Protein AF-A0A0K0E0G2-F1 (afdb_monomer)

Structure (mmCIF, N/CA/C/O backbone):
data_AF-A0A0K0E0G2-F1
#
_entry.id   AF-A0A0K0E0G2-F1
#
loop_
_atom_site.group_PDB
_atom_site.id
_atom_site.type_symbol
_atom_site.label_atom_id
_atom_site.label_alt_id
_atom_site.label_comp_id
_atom_site.label_asym_id
_atom_site.label_entity_id
_atom_site.label_seq_id
_atom_site.pdbx_PDB_ins_code
_atom_site.Cartn_x
_atom_site.Cartn_y
_atom_site.Cartn_z
_atom_site.occupancy
_atom_site.B_iso_or_equiv
_atom_site.auth_seq_id
_atom_site.auth_comp_id
_atom_site.auth_asym_id
_ato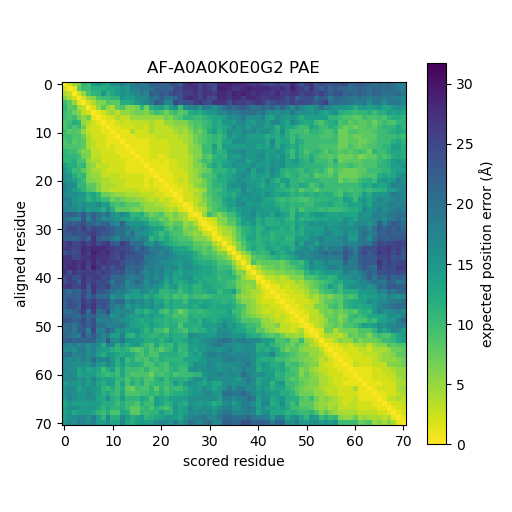m_site.auth_atom_id
_atom_site.pdbx_PDB_model_num
ATOM 1 N N . MET A 1 1 ? -10.768 8.056 23.600 1.00 44.72 1 MET A N 1
ATOM 2 C CA . MET A 1 1 ? -11.303 7.468 22.352 1.00 44.72 1 MET A CA 1
ATOM 3 C C . MET A 1 1 ? -10.145 7.182 21.392 1.00 44.72 1 MET A C 1
ATOM 5 O O . MET A 1 1 ? -10.031 7.824 20.360 1.00 44.72 1 MET A O 1
ATOM 9 N N . SER A 1 2 ? -9.251 6.246 21.724 1.00 50.81 2 SER A N 1
ATOM 10 C CA . SER A 1 2 ? -8.151 5.860 20.823 1.00 50.81 2 SER A CA 1
ATOM 11 C C . SER A 1 2 ? -8.492 4.551 20.121 1.00 50.81 2 SER A C 1
ATOM 13 O O . SER A 1 2 ? -7.739 3.590 20.187 1.00 50.81 2 SER A O 1
ATOM 15 N N . ALA A 1 3 ? -9.623 4.516 19.406 1.00 58.56 3 ALA A N 1
ATOM 16 C CA . ALA A 1 3 ? -9.832 3.499 18.367 1.00 58.56 3 ALA A CA 1
ATOM 17 C C . ALA A 1 3 ? -8.704 3.550 17.304 1.00 58.56 3 ALA A C 1
ATOM 19 O O . ALA A 1 3 ? -8.451 2.571 16.609 1.00 58.56 3 ALA A O 1
ATOM 20 N N . LEU A 1 4 ? -7.978 4.678 17.254 1.00 57.28 4 LEU A N 1
ATOM 21 C CA . LEU A 1 4 ? -6.796 4.939 16.432 1.00 57.28 4 LEU A CA 1
ATOM 22 C C . LEU A 1 4 ? -5.559 4.073 16.736 1.00 57.28 4 LEU A C 1
ATOM 24 O O . LEU A 1 4 ? -4.709 3.967 15.862 1.00 57.28 4 LEU A O 1
ATOM 28 N N . PHE A 1 5 ? -5.432 3.448 17.914 1.00 53.88 5 PHE A N 1
ATOM 29 C CA . PHE A 1 5 ? -4.231 2.670 18.280 1.00 53.88 5 PHE A CA 1
ATOM 30 C C . PHE A 1 5 ? -4.512 1.183 18.541 1.00 53.88 5 PHE A C 1
ATOM 32 O O . PHE A 1 5 ? -3.871 0.548 19.374 1.00 53.88 5 PHE A O 1
ATOM 39 N N . ASN A 1 6 ? -5.450 0.592 17.798 1.00 71.88 6 ASN A N 1
ATOM 40 C CA . ASN A 1 6 ? -5.488 -0.864 17.685 1.00 71.88 6 ASN A CA 1
ATOM 41 C C . ASN A 1 6 ? -4.304 -1.346 16.836 1.00 71.88 6 ASN A C 1
ATOM 43 O O . ASN A 1 6 ? -4.056 -0.811 15.753 1.00 71.88 6 ASN A O 1
ATOM 47 N N . PHE A 1 7 ? -3.592 -2.375 17.307 1.00 77.06 7 PHE A N 1
ATOM 48 C CA . PHE A 1 7 ? -2.445 -2.968 16.605 1.00 77.06 7 PHE A CA 1
ATOM 49 C C . PHE A 1 7 ? -2.769 -3.314 15.141 1.00 77.06 7 PHE A C 1
ATOM 51 O O . PHE A 1 7 ? -1.942 -3.096 14.258 1.00 77.06 7 PHE A O 1
ATOM 58 N N . GLN A 1 8 ? -3.998 -3.764 14.869 1.00 74.31 8 GLN A N 1
ATOM 59 C CA . GLN A 1 8 ? -4.488 -4.036 13.516 1.00 74.31 8 GLN A CA 1
ATOM 60 C C . GLN A 1 8 ? -4.486 -2.785 12.623 1.00 74.31 8 GLN A C 1
ATOM 62 O O . GLN A 1 8 ? -3.972 -2.830 11.503 1.00 74.31 8 GLN A O 1
ATOM 67 N N . SER A 1 9 ? -4.997 -1.650 13.110 1.00 78.50 9 SER A N 1
ATOM 68 C CA . SER A 1 9 ? -5.017 -0.391 12.353 1.00 78.50 9 SER A CA 1
ATOM 69 C C . SER A 1 9 ? -3.604 0.116 12.073 1.00 78.50 9 SER A C 1
ATOM 71 O O . SER A 1 9 ? -3.325 0.555 10.961 1.00 78.50 9 SER A O 1
ATOM 73 N N . LEU A 1 10 ? -2.686 -0.004 13.038 1.00 79.81 10 LEU A N 1
ATOM 74 C CA . LEU A 1 10 ? -1.290 0.401 12.849 1.00 79.81 10 LEU A CA 1
ATOM 75 C C . LEU A 1 10 ? -0.610 -0.422 11.746 1.00 79.81 10 LEU A C 1
ATOM 77 O O . LEU A 1 10 ? 0.021 0.148 10.857 1.00 79.81 10 LEU A O 1
ATOM 81 N N . ILE A 1 11 ? -0.797 -1.745 11.752 1.00 80.69 11 ILE A N 1
ATOM 82 C CA . ILE A 1 11 ? -0.284 -2.628 10.695 1.00 80.69 11 ILE A CA 1
ATOM 83 C C . ILE A 1 11 ? -0.909 -2.264 9.345 1.00 80.69 11 ILE A C 1
ATOM 85 O O . ILE A 1 11 ? -0.193 -2.198 8.351 1.00 80.69 11 ILE A O 1
ATOM 89 N N . THR A 1 12 ? -2.212 -1.966 9.312 1.00 80.75 12 THR A N 1
ATOM 90 C CA . THR A 1 12 ? -2.933 -1.560 8.092 1.00 80.75 12 THR A CA 1
ATOM 91 C C . THR A 1 12 ? -2.357 -0.278 7.495 1.00 80.75 12 THR A C 1
ATOM 93 O O . THR A 1 12 ? -2.069 -0.225 6.302 1.00 80.75 12 THR A O 1
ATOM 96 N N . VAL A 1 13 ? -2.139 0.747 8.325 1.00 83.31 13 VAL A N 1
ATOM 97 C CA . VAL A 1 13 ? -1.564 2.029 7.897 1.00 83.31 13 VAL A CA 1
ATOM 98 C C . VAL A 1 13 ? -0.145 1.836 7.365 1.00 83.31 13 VAL A C 1
ATOM 100 O O . VAL A 1 13 ? 0.183 2.362 6.303 1.00 83.31 13 VAL A O 1
ATOM 103 N N . VAL A 1 14 ? 0.686 1.044 8.050 1.00 82.81 14 VAL A N 1
ATOM 104 C CA . VAL A 1 14 ? 2.044 0.717 7.585 1.00 82.81 14 VAL A CA 1
ATOM 105 C C . VAL A 1 14 ? 2.002 -0.062 6.266 1.00 82.81 14 VAL A C 1
ATOM 107 O O . VAL A 1 14 ? 2.782 0.236 5.363 1.00 82.81 14 VAL A O 1
ATOM 110 N N . LEU A 1 15 ? 1.064 -1.002 6.111 1.00 81.31 15 LEU A N 1
ATOM 111 C CA . LEU A 1 15 ? 0.855 -1.744 4.866 1.00 81.31 15 LEU A CA 1
ATOM 112 C C . LEU A 1 15 ? 0.508 -0.815 3.700 1.00 81.31 15 LEU A C 1
ATOM 114 O O . LEU A 1 15 ? 1.132 -0.897 2.644 1.00 81.31 15 LEU A O 1
ATOM 118 N N . LEU A 1 16 ? -0.462 0.080 3.898 1.00 82.50 16 LEU A N 1
ATOM 119 C CA . LEU A 1 16 ? -0.901 1.051 2.894 1.00 82.50 16 LEU A CA 1
ATOM 120 C C . LEU A 1 16 ? 0.225 2.013 2.517 1.00 82.50 16 LEU A C 1
ATOM 122 O O . LEU A 1 16 ? 0.418 2.290 1.332 1.00 82.50 16 LEU A O 1
ATOM 126 N N . LEU A 1 17 ? 1.005 2.472 3.502 1.00 81.31 17 LEU A N 1
ATOM 127 C CA . LEU A 1 17 ? 2.212 3.262 3.272 1.00 81.31 17 LEU A CA 1
ATOM 128 C C . LEU A 1 17 ? 3.172 2.501 2.362 1.00 81.31 17 LEU A C 1
ATOM 130 O O . LEU A 1 17 ? 3.465 2.990 1.278 1.00 81.31 17 LEU A O 1
ATOM 134 N N . ILE A 1 18 ? 3.580 1.281 2.728 1.00 81.44 18 ILE A N 1
ATOM 135 C CA . ILE A 1 18 ? 4.510 0.463 1.931 1.00 81.44 18 ILE A CA 1
ATOM 136 C C . ILE A 1 18 ? 3.976 0.233 0.510 1.00 81.44 18 ILE A C 1
ATOM 138 O O . ILE A 1 18 ? 4.739 0.330 -0.453 1.00 81.44 18 ILE A O 1
ATOM 142 N N . CYS A 1 19 ? 2.676 -0.030 0.366 1.00 78.50 19 CYS A N 1
ATOM 143 C CA . CYS A 1 19 ? 2.038 -0.239 -0.930 1.00 78.50 19 CYS A CA 1
ATOM 144 C C . CYS A 1 19 ? 2.084 1.032 -1.790 1.00 78.50 19 CYS A C 1
ATOM 146 O O . CYS A 1 19 ? 2.452 0.974 -2.962 1.00 78.50 19 CYS A O 1
ATOM 148 N N . THR A 1 20 ? 1.809 2.192 -1.189 1.00 80.25 20 THR A N 1
ATOM 149 C CA . THR A 1 20 ? 1.914 3.502 -1.847 1.00 80.25 20 THR A CA 1
ATOM 150 C C . THR A 1 20 ? 3.362 3.790 -2.258 1.00 80.25 20 THR A C 1
ATOM 152 O O . THR A 1 20 ? 3.607 4.205 -3.390 1.00 80.25 20 THR A O 1
ATOM 155 N N . CYS A 1 2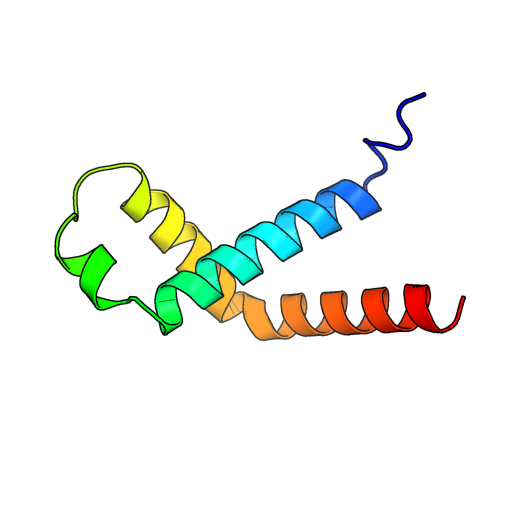1 ? 4.344 3.491 -1.396 1.00 75.94 21 CYS A N 1
ATOM 156 C CA . CYS A 1 21 ? 5.769 3.627 -1.715 1.00 75.94 21 CYS A CA 1
ATOM 157 C C . CYS A 1 21 ? 6.176 2.752 -2.911 1.00 75.94 21 CYS A C 1
ATOM 159 O O . CYS A 1 21 ? 6.900 3.202 -3.802 1.00 75.94 21 CYS A O 1
ATOM 161 N N . ALA A 1 22 ? 5.739 1.489 -2.921 1.00 74.25 22 ALA A N 1
ATOM 162 C CA . ALA A 1 22 ? 6.033 0.538 -3.989 1.00 74.25 22 ALA A CA 1
ATOM 163 C C . ALA A 1 22 ? 5.377 0.962 -5.311 1.00 74.25 22 ALA A C 1
ATOM 165 O O . ALA A 1 22 ? 6.025 0.924 -6.356 1.00 74.25 22 ALA A O 1
ATOM 166 N N . TYR A 1 23 ? 4.135 1.446 -5.252 1.00 73.25 23 TYR A N 1
ATOM 167 C CA . TYR A 1 23 ? 3.397 1.935 -6.412 1.00 73.25 23 TYR A CA 1
ATOM 168 C C . TYR A 1 23 ? 4.066 3.157 -7.053 1.00 73.25 23 TYR A C 1
ATOM 170 O O . TYR A 1 23 ? 4.323 3.167 -8.258 1.00 73.25 23 TYR A O 1
ATOM 178 N N . ILE A 1 24 ? 4.450 4.153 -6.243 1.00 73.12 24 ILE A N 1
ATOM 179 C CA . ILE A 1 24 ? 5.183 5.339 -6.717 1.00 73.12 24 ILE A CA 1
ATOM 180 C C . ILE A 1 24 ? 6.493 4.932 -7.402 1.00 73.12 24 ILE A C 1
ATOM 182 O O . ILE A 1 24 ? 6.856 5.502 -8.431 1.00 73.12 24 ILE A O 1
ATOM 186 N N . ARG A 1 25 ? 7.189 3.917 -6.877 1.00 70.50 25 ARG A N 1
ATOM 187 C CA . ARG A 1 25 ? 8.432 3.422 -7.478 1.00 70.50 25 ARG A CA 1
ATOM 188 C C . ARG A 1 25 ? 8.225 2.755 -8.840 1.00 70.50 25 ARG A C 1
ATOM 190 O O . ARG A 1 25 ? 9.094 2.902 -9.694 1.00 70.50 25 ARG A O 1
ATOM 197 N N . GLY A 1 26 ? 7.111 2.050 -9.043 1.00 67.94 26 GLY A N 1
ATOM 198 C CA . GLY A 1 26 ? 6.770 1.438 -10.331 1.00 67.94 26 GLY A CA 1
ATOM 199 C C . GLY A 1 26 ? 6.423 2.468 -11.409 1.00 67.94 26 GLY A C 1
ATOM 200 O O . GLY A 1 26 ? 6.836 2.317 -12.555 1.00 67.94 26 GLY A O 1
ATOM 201 N N . ILE A 1 27 ? 5.721 3.544 -11.036 1.00 70.06 27 ILE A N 1
ATOM 202 C CA . ILE A 1 27 ? 5.307 4.596 -11.982 1.00 70.06 27 ILE A CA 1
ATOM 203 C C . ILE A 1 27 ? 6.445 5.575 -12.275 1.00 70.06 27 ILE A C 1
ATOM 205 O O . ILE A 1 27 ? 6.671 5.943 -13.427 1.00 70.06 27 ILE A O 1
ATOM 209 N N . PHE A 1 28 ? 7.184 5.996 -11.247 1.00 63.50 28 PHE A N 1
ATOM 210 C CA . PHE A 1 28 ? 8.223 7.017 -11.365 1.00 63.50 28 PHE A CA 1
ATOM 211 C C . PHE A 1 28 ? 9.604 6.532 -10.896 1.00 63.50 28 PHE A C 1
ATOM 213 O O . PHE A 1 28 ? 10.253 7.211 -10.092 1.00 63.50 28 PHE A O 1
ATOM 220 N N . PRO A 1 29 ? 10.150 5.426 -11.446 1.00 59.75 29 PRO A N 1
ATOM 221 C CA . PRO A 1 29 ? 11.525 5.031 -11.138 1.00 59.75 29 PRO A CA 1
ATOM 222 C C . PRO A 1 29 ? 12.519 6.136 -11.541 1.00 59.75 29 PRO A C 1
ATOM 224 O O . PRO A 1 29 ? 13.525 6.351 -10.868 1.00 59.75 29 PRO A O 1
ATOM 227 N N . LYS A 1 30 ? 12.192 6.902 -12.595 1.00 55.28 30 LYS A N 1
ATOM 228 C CA . LYS A 1 30 ? 13.024 7.992 -13.130 1.00 55.28 30 LYS A CA 1
ATOM 229 C C . LYS A 1 30 ? 13.090 9.240 -12.248 1.00 55.28 30 LYS A C 1
ATOM 231 O O . LYS A 1 30 ? 14.105 9.927 -12.289 1.00 55.28 30 LYS A O 1
ATOM 236 N N . ILE A 1 31 ? 12.055 9.551 -11.459 1.00 55.62 31 ILE A N 1
ATOM 237 C CA . ILE A 1 31 ? 12.124 10.707 -10.544 1.00 55.62 31 ILE A CA 1
ATOM 238 C C . ILE A 1 31 ? 13.105 10.407 -9.408 1.00 55.62 31 ILE A C 1
ATOM 240 O O . ILE A 1 31 ? 13.842 11.292 -8.981 1.00 55.62 31 ILE A O 1
ATOM 244 N N . MET A 1 32 ? 13.177 9.145 -8.972 1.00 53.34 32 MET A N 1
ATOM 245 C CA . MET A 1 32 ? 14.097 8.733 -7.915 1.00 53.34 32 MET A CA 1
ATOM 246 C C . MET A 1 32 ? 15.568 8.787 -8.349 1.00 53.34 32 MET A C 1
ATOM 248 O O . MET A 1 32 ? 16.420 9.149 -7.544 1.00 53.34 32 MET A O 1
ATOM 252 N N . ASP A 1 33 ? 15.878 8.467 -9.610 1.00 56.44 33 ASP A N 1
ATOM 253 C CA . ASP A 1 33 ? 17.272 8.463 -10.080 1.00 56.44 33 ASP A CA 1
ATOM 254 C C . ASP A 1 33 ? 17.879 9.873 -10.166 1.00 56.44 33 ASP A C 1
ATOM 256 O O . ASP A 1 33 ? 19.091 10.034 -10.035 1.00 56.44 33 ASP A O 1
ATOM 260 N N . LYS A 1 34 ? 17.040 10.909 -10.307 1.00 54.00 34 LYS A N 1
ATOM 261 C CA . LYS A 1 34 ? 17.501 12.295 -10.446 1.00 54.00 34 LYS A CA 1
ATOM 262 C C . LYS A 1 34 ? 17.771 13.015 -9.120 1.00 54.00 34 LYS A C 1
ATOM 264 O O . LYS A 1 34 ? 18.365 14.085 -9.148 1.00 54.00 34 LYS A O 1
ATOM 269 N N . ASN A 1 35 ? 17.350 12.461 -7.981 1.00 54.91 35 ASN A N 1
ATOM 270 C CA . ASN A 1 35 ? 17.507 13.107 -6.674 1.00 54.91 35 ASN A CA 1
ATOM 271 C C . ASN A 1 35 ? 17.977 12.092 -5.619 1.00 54.91 35 ASN A C 1
ATOM 273 O O . ASN A 1 35 ? 17.228 11.740 -4.701 1.00 54.91 35 ASN A O 1
ATOM 277 N N . LYS A 1 36 ? 19.216 11.601 -5.771 1.00 48.44 36 LYS A N 1
ATOM 278 C CA . LYS A 1 36 ? 19.842 10.570 -4.919 1.00 48.44 36 LYS A CA 1
ATOM 279 C C . LYS A 1 36 ? 20.153 11.047 -3.491 1.00 48.44 36 LYS A C 1
ATOM 281 O O . LYS A 1 36 ? 20.608 10.254 -2.669 1.00 48.44 36 LYS A O 1
ATOM 286 N N . GLU A 1 37 ? 19.835 12.288 -3.145 1.00 49.28 37 GLU A N 1
ATOM 287 C CA . GLU A 1 37 ? 20.192 12.912 -1.875 1.00 49.28 37 GLU A CA 1
ATOM 288 C C . GLU A 1 37 ? 18.953 13.114 -0.984 1.00 49.28 37 GLU A C 1
ATOM 290 O O . GLU A 1 37 ? 18.136 14.011 -1.196 1.00 49.28 37 GLU A O 1
ATOM 295 N N . GLY A 1 38 ? 18.813 12.267 0.041 1.00 60.41 38 GLY A N 1
ATOM 296 C CA . GLY A 1 38 ? 17.975 12.540 1.212 1.00 60.41 38 GLY A CA 1
ATOM 297 C C . GLY A 1 38 ? 16.871 11.515 1.478 1.00 60.41 38 GLY A C 1
ATOM 298 O O . GLY A 1 38 ? 17.093 10.305 1.481 1.00 60.41 38 GLY A O 1
ATOM 299 N N . ILE A 1 39 ? 15.663 12.020 1.739 1.00 58.75 39 ILE A N 1
ATOM 300 C CA . ILE A 1 39 ? 14.523 11.264 2.292 1.00 58.75 39 ILE A CA 1
ATOM 301 C C . ILE A 1 39 ? 13.974 10.225 1.304 1.00 58.75 39 ILE A C 1
ATOM 303 O O . ILE A 1 39 ? 13.585 9.127 1.710 1.00 58.75 39 ILE A O 1
ATOM 307 N N . SER A 1 40 ? 14.022 10.527 0.002 1.00 60.88 40 SER A N 1
ATOM 308 C CA . SER A 1 40 ? 13.648 9.575 -1.049 1.00 60.88 40 SER A CA 1
ATOM 309 C C . SER A 1 40 ? 14.474 8.293 -0.995 1.00 60.88 40 SER A C 1
ATOM 311 O O . SER A 1 40 ? 13.931 7.227 -1.251 1.00 60.88 40 SER A O 1
ATOM 313 N N . GLY A 1 41 ? 15.753 8.352 -0.604 1.00 62.25 41 GLY A N 1
ATOM 314 C CA . GLY A 1 41 ? 16.607 7.164 -0.503 1.00 62.25 41 GLY A CA 1
ATOM 315 C C . GLY A 1 41 ? 16.173 6.206 0.611 1.00 62.25 41 GLY A C 1
ATOM 316 O O . GLY A 1 41 ? 16.163 4.987 0.420 1.00 62.25 41 GLY A O 1
ATOM 317 N N . THR A 1 42 ? 15.756 6.739 1.762 1.00 65.81 42 THR A N 1
ATOM 318 C CA . THR A 1 42 ? 15.211 5.932 2.866 1.00 65.81 42 THR A CA 1
ATOM 319 C C . THR A 1 42 ? 13.863 5.336 2.478 1.00 65.81 42 THR A C 1
ATOM 321 O O . THR A 1 42 ? 13.637 4.141 2.669 1.00 65.81 42 THR A O 1
ATOM 324 N N . PHE A 1 43 ? 13.001 6.137 1.843 1.00 64.88 43 PHE A N 1
ATOM 325 C CA . PHE A 1 43 ? 11.724 5.671 1.304 1.00 64.88 43 PHE A CA 1
ATOM 326 C C . PHE A 1 43 ? 11.924 4.606 0.215 1.00 64.88 43 PHE A C 1
ATOM 328 O O . PHE A 1 43 ? 11.167 3.644 0.155 1.00 64.88 43 PHE A O 1
ATOM 335 N N . TRP A 1 44 ? 12.996 4.703 -0.579 1.00 64.88 44 TRP A N 1
ATOM 336 C CA . TRP A 1 44 ? 13.380 3.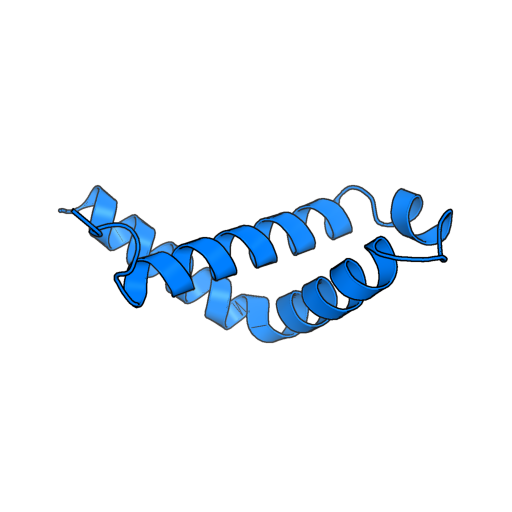710 -1.584 1.00 64.88 44 TRP A CA 1
ATOM 337 C C . TRP A 1 44 ? 13.877 2.406 -0.965 1.00 64.88 44 TRP A C 1
ATOM 339 O O . TRP A 1 44 ? 13.484 1.330 -1.412 1.00 64.88 44 TRP A O 1
ATOM 349 N N . LYS A 1 45 ? 14.703 2.474 0.091 1.00 67.81 45 LYS A N 1
ATOM 350 C CA . LYS A 1 45 ? 15.127 1.285 0.852 1.00 67.81 45 LYS A CA 1
ATOM 351 C C . LYS A 1 45 ? 13.927 0.585 1.491 1.00 67.81 45 LYS A C 1
ATOM 353 O O . LYS A 1 45 ? 13.804 -0.632 1.353 1.00 67.81 45 LYS A O 1
ATOM 358 N N . CYS A 1 46 ? 13.011 1.339 2.102 1.00 65.56 46 CYS A N 1
ATOM 359 C CA . CYS A 1 46 ? 11.754 0.791 2.614 1.00 65.56 46 CYS A CA 1
ATOM 360 C C . CYS A 1 46 ? 10.862 0.241 1.486 1.00 65.56 46 CYS A C 1
ATOM 362 O O . CYS A 1 46 ? 10.309 -0.843 1.614 1.00 65.56 46 CYS A O 1
ATOM 364 N N . ALA A 1 47 ? 10.764 0.898 0.332 1.00 67.56 47 ALA A N 1
ATOM 365 C CA . ALA A 1 47 ? 9.990 0.375 -0.795 1.00 67.56 47 ALA A CA 1
ATOM 366 C C . ALA A 1 47 ? 10.605 -0.907 -1.389 1.00 67.56 47 ALA A C 1
ATOM 368 O O . ALA A 1 47 ? 9.872 -1.786 -1.841 1.00 67.56 47 ALA A O 1
ATOM 369 N N . ARG A 1 48 ? 11.941 -1.042 -1.394 1.00 71.19 48 ARG A N 1
ATOM 370 C CA . ARG A 1 48 ? 12.670 -2.260 -1.808 1.00 71.19 48 ARG A CA 1
ATOM 371 C C . ARG A 1 48 ? 12.438 -3.427 -0.864 1.00 71.19 48 ARG A C 1
ATOM 373 O O . ARG A 1 48 ? 12.249 -4.542 -1.348 1.00 71.19 48 ARG A O 1
ATOM 380 N N . ILE A 1 49 ? 12.421 -3.188 0.452 1.00 72.12 49 ILE A N 1
ATOM 381 C CA . ILE A 1 49 ? 12.013 -4.236 1.400 1.00 72.12 49 ILE A CA 1
ATOM 382 C C . ILE A 1 49 ? 10.553 -4.630 1.143 1.00 72.12 49 ILE A C 1
ATOM 384 O O . ILE A 1 49 ? 10.234 -5.816 1.126 1.00 72.12 49 ILE A O 1
ATOM 388 N N . GLY A 1 50 ? 9.716 -3.639 0.818 1.00 70.75 50 GLY A N 1
ATOM 389 C CA . GLY A 1 50 ? 8.334 -3.820 0.393 1.00 70.75 50 GLY A CA 1
ATOM 390 C C . GLY A 1 50 ? 8.182 -4.708 -0.838 1.00 70.75 50 GLY A C 1
ATOM 391 O O . GLY A 1 50 ? 7.312 -5.559 -0.825 1.00 70.75 50 GLY A O 1
ATOM 392 N N . GLU A 1 51 ? 9.039 -4.599 -1.859 1.00 68.69 51 GLU A N 1
ATOM 393 C CA . GLU A 1 51 ? 8.983 -5.476 -3.047 1.00 68.69 51 GLU A CA 1
ATOM 394 C C . GLU A 1 51 ? 9.207 -6.952 -2.697 1.00 68.69 51 GLU A C 1
ATOM 396 O O . GLU A 1 51 ? 8.476 -7.815 -3.175 1.00 68.69 51 GLU A O 1
ATOM 401 N N . ARG A 1 52 ? 10.183 -7.257 -1.828 1.00 77.69 52 ARG A N 1
ATOM 402 C CA . ARG A 1 52 ? 10.434 -8.643 -1.387 1.00 77.69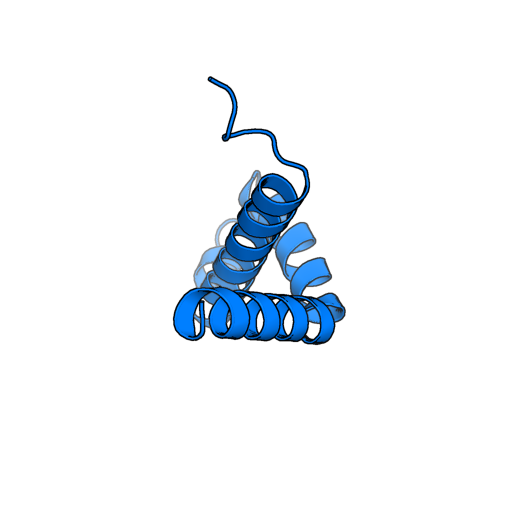 52 ARG A CA 1
ATOM 403 C C . ARG A 1 52 ? 9.318 -9.182 -0.499 1.00 77.69 52 ARG A C 1
ATOM 405 O O . ARG A 1 52 ? 8.999 -10.362 -0.573 1.00 77.69 52 ARG A O 1
ATOM 412 N N . LEU A 1 53 ? 8.728 -8.325 0.327 1.00 75.19 53 LEU A N 1
ATOM 413 C CA . LEU A 1 53 ? 7.618 -8.674 1.214 1.00 75.19 53 LEU A CA 1
ATOM 414 C C . LEU A 1 53 ? 6.246 -8.475 0.542 1.00 75.19 53 LEU A C 1
ATOM 416 O O . LEU A 1 53 ? 5.221 -8.715 1.178 1.00 75.19 53 LEU A O 1
ATOM 420 N N . SER A 1 54 ? 6.205 -8.064 -0.733 1.00 74.12 54 SER A N 1
ATOM 421 C CA . SER A 1 54 ? 4.983 -7.597 -1.400 1.00 74.12 54 SER A CA 1
ATOM 422 C C . SER A 1 54 ? 3.942 -8.699 -1.508 1.00 74.12 54 SER A C 1
ATOM 424 O O . SER A 1 54 ? 2.766 -8.411 -1.340 1.00 74.12 54 SER A O 1
ATOM 426 N N . LEU A 1 55 ? 4.357 -9.957 -1.699 1.00 75.31 55 LEU A N 1
ATOM 427 C CA . LEU A 1 55 ? 3.425 -11.083 -1.774 1.00 75.31 55 LEU A CA 1
ATOM 428 C C . LEU A 1 55 ? 2.672 -11.293 -0.448 1.00 75.31 55 LEU A C 1
ATOM 430 O O . LEU A 1 55 ? 1.460 -11.489 -0.445 1.00 75.31 55 LEU A O 1
ATOM 434 N N . TRP A 1 56 ? 3.382 -11.188 0.681 1.00 79.75 56 TRP A N 1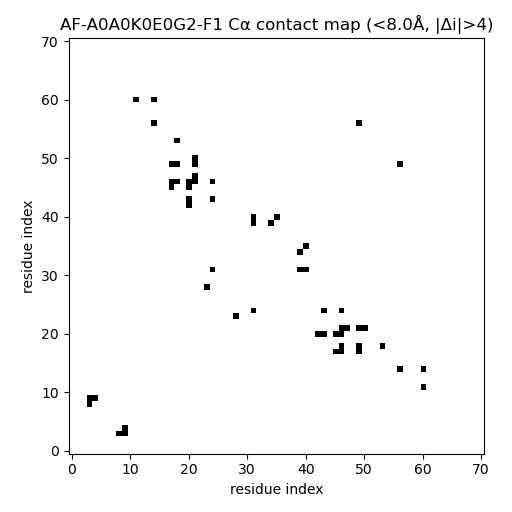
ATOM 435 C CA . TRP A 1 56 ? 2.790 -11.283 2.020 1.00 79.75 56 TRP A CA 1
ATOM 436 C C . TRP A 1 56 ? 1.918 -10.064 2.331 1.00 79.75 56 TRP A C 1
ATOM 438 O O . TRP A 1 56 ? 0.798 -10.202 2.815 1.00 79.75 56 TRP A O 1
ATOM 448 N N . VAL A 1 57 ? 2.408 -8.866 2.003 1.00 76.56 57 VAL A N 1
ATOM 449 C CA . VAL A 1 57 ? 1.687 -7.600 2.200 1.00 76.56 57 VAL A CA 1
ATOM 450 C C . VAL A 1 57 ? 0.399 -7.547 1.374 1.00 76.56 57 VAL A C 1
ATOM 452 O O . VAL A 1 57 ? -0.654 -7.199 1.906 1.00 76.56 57 VAL A O 1
ATOM 455 N N . ALA A 1 58 ? 0.454 -7.925 0.097 1.00 73.50 58 ALA A N 1
ATOM 456 C CA . ALA A 1 58 ? -0.708 -7.971 -0.781 1.00 73.50 58 ALA A CA 1
ATOM 457 C C . ALA A 1 58 ? -1.730 -8.995 -0.278 1.00 73.50 58 ALA A C 1
ATOM 459 O O . ALA A 1 58 ? -2.910 -8.667 -0.186 1.00 73.50 58 ALA A O 1
ATOM 460 N N . GLY A 1 59 ? -1.279 -10.188 0.130 1.00 80.81 59 GLY A N 1
ATOM 461 C CA . GLY A 1 59 ? -2.144 -11.207 0.727 1.00 80.81 59 GLY A CA 1
ATOM 462 C C . GLY A 1 59 ? -2.902 -10.689 1.952 1.00 80.81 59 GLY A C 1
ATOM 463 O O . GLY A 1 59 ? -4.125 -10.788 2.008 1.00 80.81 59 GLY A O 1
ATOM 464 N N . CYS A 1 60 ? -2.203 -10.045 2.890 1.00 79.44 60 CYS A N 1
ATOM 465 C CA . CYS A 1 60 ? -2.833 -9.434 4.064 1.00 79.44 60 CYS A CA 1
ATOM 466 C C . CYS A 1 60 ? -3.827 -8.315 3.696 1.00 79.44 60 CYS A C 1
ATOM 468 O O . CYS A 1 60 ? -4.884 -8.209 4.318 1.00 79.44 60 CYS A O 1
ATOM 470 N N . CYS A 1 61 ? -3.518 -7.498 2.683 1.00 76.19 61 CYS A N 1
ATOM 471 C CA . CYS A 1 61 ? -4.409 -6.435 2.211 1.00 76.19 61 C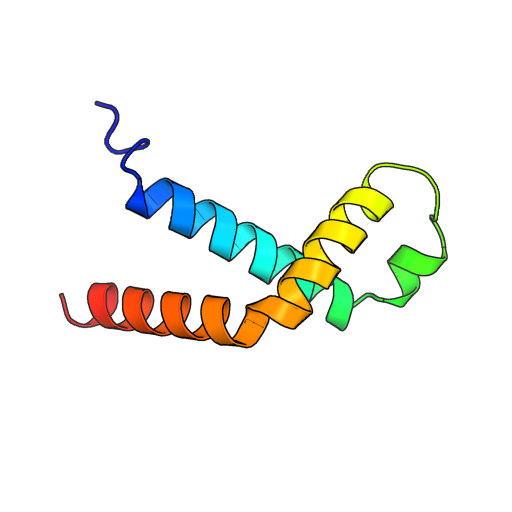YS A CA 1
ATOM 472 C C . CYS A 1 61 ? -5.705 -7.000 1.607 1.00 76.19 61 CYS A C 1
ATOM 474 O O . CYS A 1 61 ? -6.792 -6.532 1.938 1.00 76.19 61 CYS A O 1
ATOM 476 N N . PHE A 1 62 ? -5.605 -8.054 0.790 1.00 79.56 62 PHE A N 1
ATOM 477 C CA . PHE A 1 62 ? -6.768 -8.743 0.226 1.00 79.56 62 PHE A CA 1
ATOM 478 C C . PHE A 1 62 ? -7.648 -9.378 1.304 1.00 79.56 62 PHE A C 1
ATOM 480 O O . PHE A 1 62 ? -8.868 -9.258 1.234 1.00 79.56 62 PHE A O 1
AT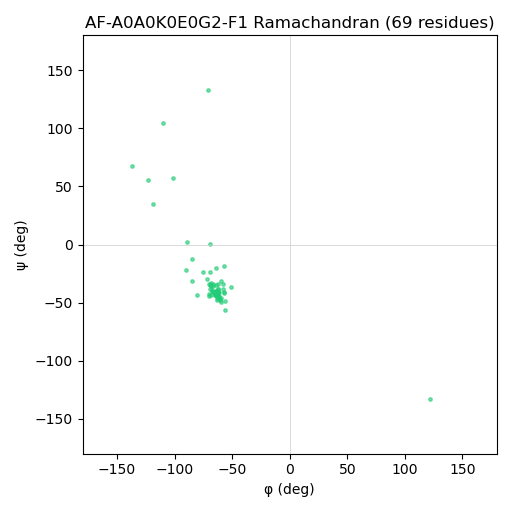OM 487 N N . ILE A 1 63 ? -7.045 -10.011 2.315 1.00 82.62 63 ILE A N 1
ATOM 488 C CA . ILE A 1 63 ? -7.793 -10.613 3.427 1.00 82.62 63 ILE A CA 1
ATOM 489 C C . ILE A 1 63 ? -8.564 -9.539 4.199 1.00 82.62 63 ILE A C 1
ATOM 491 O O . ILE A 1 63 ? -9.749 -9.717 4.467 1.00 82.62 63 ILE A O 1
ATOM 495 N N . MET A 1 64 ? -7.929 -8.407 4.522 1.00 78.31 64 MET A N 1
ATOM 496 C CA . MET A 1 64 ? -8.621 -7.326 5.231 1.00 78.31 64 MET A CA 1
ATOM 497 C C . MET A 1 64 ? -9.699 -6.654 4.382 1.00 78.31 64 MET A C 1
ATOM 499 O O . MET A 1 64 ? -10.775 -6.374 4.904 1.00 78.31 64 MET A O 1
ATOM 503 N N . ALA A 1 65 ? -9.456 -6.436 3.088 1.00 79.50 65 ALA A N 1
ATOM 504 C CA . ALA A 1 65 ? -10.475 -5.914 2.182 1.00 79.50 65 ALA A CA 1
ATOM 505 C C . ALA A 1 65 ? -11.672 -6.873 2.068 1.00 79.50 65 ALA A C 1
ATOM 507 O O . ALA A 1 65 ? -12.815 -6.431 2.110 1.00 79.50 65 ALA A O 1
ATOM 508 N N . GLY A 1 66 ? -11.420 -8.184 1.991 1.00 83.44 66 GLY A N 1
ATOM 509 C CA . GLY A 1 66 ? -12.469 -9.202 2.010 1.00 83.44 66 GLY A CA 1
ATOM 510 C C . GLY A 1 66 ? -13.257 -9.207 3.320 1.00 83.44 66 GLY A C 1
ATOM 511 O O . GLY A 1 66 ? -14.479 -9.303 3.290 1.00 83.44 66 GLY A O 1
ATOM 512 N N . PHE A 1 67 ? -12.577 -9.038 4.457 1.00 83.31 67 PHE A N 1
ATOM 513 C CA . PHE A 1 67 ? -13.227 -8.955 5.763 1.00 83.31 67 PHE A CA 1
ATOM 514 C C . PHE A 1 67 ? -14.128 -7.719 5.878 1.00 83.31 67 PHE A C 1
ATOM 516 O O . PHE A 1 67 ? -15.254 -7.852 6.329 1.00 83.31 67 PHE A O 1
ATOM 523 N N . VAL A 1 68 ? -13.671 -6.548 5.417 1.00 82.31 68 VAL A N 1
ATOM 524 C CA . VAL A 1 68 ? -14.434 -5.285 5.507 1.00 82.31 68 VAL A CA 1
ATOM 525 C C . VAL A 1 68 ? -15.583 -5.180 4.497 1.00 82.31 68 VAL A C 1
ATOM 527 O O . VAL A 1 68 ? -16.492 -4.382 4.684 1.00 82.31 68 VAL A O 1
ATOM 530 N N . LEU A 1 69 ? -15.511 -5.909 3.379 1.00 84.00 69 LEU A N 1
ATOM 531 C CA . LEU A 1 69 ? -16.578 -5.926 2.373 1.00 84.00 69 LEU A CA 1
ATOM 532 C C . LEU A 1 69 ? -17.677 -6.937 2.702 1.00 84.00 69 LEU A C 1
ATOM 534 O O . LEU A 1 69 ? -18.822 -6.733 2.306 1.00 84.00 69 LEU A O 1
ATOM 538 N N . LEU A 1 70 ? -17.324 -8.047 3.355 1.00 77.88 70 LEU A N 1
ATOM 539 C CA . LEU A 1 70 ? -18.266 -9.116 3.687 1.00 77.88 70 LEU A CA 1
ATOM 540 C C . LEU A 1 70 ? -18.931 -8.905 5.058 1.00 77.88 70 LEU A C 1
ATOM 542 O O . LEU A 1 70 ? -20.011 -9.449 5.284 1.00 77.88 70 LEU A O 1
ATOM 546 N N . PHE A 1 71 ? -18.314 -8.114 5.941 1.00 68.75 71 PHE A N 1
ATOM 547 C CA . PHE A 1 71 ? -18.820 -7.750 7.265 1.00 68.75 71 PHE A CA 1
ATOM 548 C C . PHE A 1 71 ? -18.930 -6.231 7.414 1.00 68.75 71 PHE A C 1
ATOM 550 O O . PHE A 1 71 ? -20.038 -5.761 7.755 1.00 68.75 71 PHE A O 1
#

InterPro domains:
  IPR009653 Protein kish [PF06842] (10-44)
  IPR051523 KISH domain-containing protein [PTHR13229] (1-65)

pLDDT: mean 70.49, std 10.44, range [44.72, 84.0]

Sequence (71 aa):
MSALFNFQSLITVVLLLICTCAYIRGIFPKIMDKNKEGISGTFWKCARIGERLSLWVAGCCFIMAGFVLLF

Organism: Strongyloides stercoralis (NCBI:txid6248)

Radius of gyration: 14.54 Å; Cα contacts (8 Å, |Δi|>4): 29; chains: 1; bounding box: 39×24×36 Å

Mean predicted aligned error: 12.3 Å

Foldseek 3Di:
DPPVP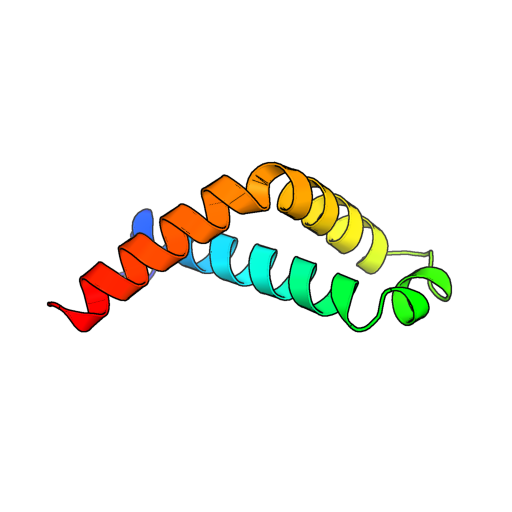DPVNVLVVVLVLLVVLLVCCVVCVPVCVVPVDDDNVVSVVSNVVCVVCVVVSVVVVVVVVVVVVVD

Secondary structure (DSSP, 8-state):
--GGG-HHHHHHHHHHHHHHHHHHHHH-HHHHHT--SSHHHHHHHHHHHHHHHHHHHHHHHHHHHHHHHH-

Solvent-accessible surface area (backbone atoms only — not comparable to full-atom values): 4102 Å² total; per-residue (Å²): 138,66,81,78,7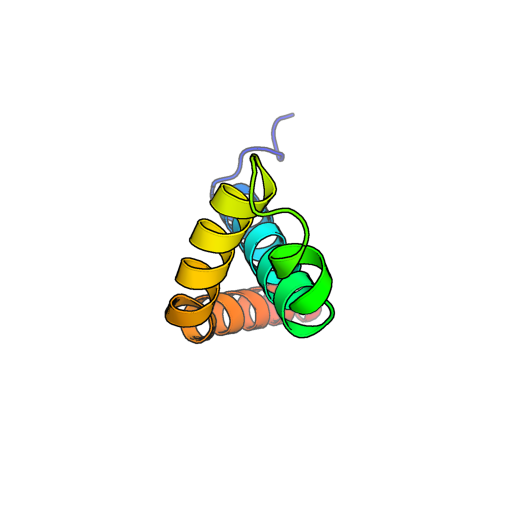1,38,71,66,55,51,51,49,53,52,49,51,49,38,49,51,45,38,50,50,45,72,76,41,52,68,64,53,71,76,50,77,76,60,70,63,47,57,52,45,54,53,18,52,54,32,62,77,44,35,69,62,52,49,52,53,50,53,53,51,51,51,51,64,73,78,101